Protein AF-A0A938CGU7-F1 (afdb_monomer_lite)

Sequence (55 aa):
MSATEALKKIETTEVQPCKKAALAYSGGLDSSLCVELLR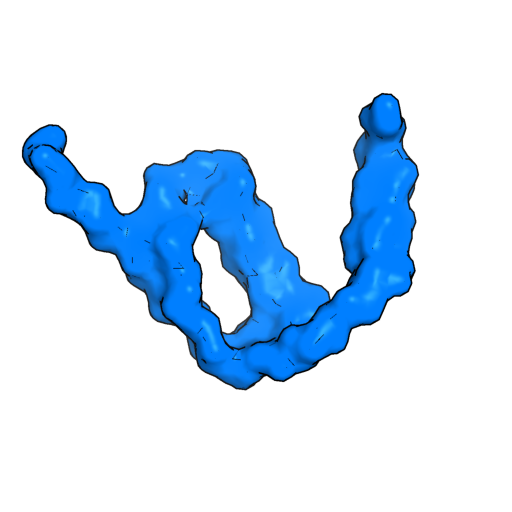RKYGAEEIVAITVDVG

Radius of gyration: 12.91 Å; chains: 1; bounding box: 28×16×37 Å

Secondary structure (DSSP, 8-state):
--HHHHHHHHHHS-----SEEEEE--SSHHHHHHHHHHHHTS--SEEEEE-----

Foldseek 3Di:
DDPVVVVVCLVPDDDAADQEEEAAADPDPVSVVVVVCNVPPNVHPYYHYDYDDPD

pLDDT: mean 96.41, std 3.85, range [72.75, 98.44]

Structure (mmCIF, N/CA/C/O backbone):
data_AF-A0A938CGU7-F1
#
_entry.id   AF-A0A938CGU7-F1
#
loop_
_atom_site.group_PDB
_atom_site.id
_atom_site.type_symbol
_atom_site.label_atom_id
_atom_site.label_alt_id
_atom_site.label_comp_id
_atom_site.label_asym_id
_atom_site.label_entity_id
_atom_site.label_seq_id
_atom_site.pdbx_PDB_ins_code
_atom_site.Cartn_x
_atom_site.Cartn_y
_atom_site.Cartn_z
_atom_site.occupancy
_atom_site.B_iso_or_equiv
_atom_site.auth_seq_id
_atom_site.auth_comp_id
_atom_site.auth_asym_id
_atom_site.auth_atom_id
_atom_site.pdbx_PDB_model_num
ATOM 1 N N . MET A 1 1 ? 11.667 11.994 15.141 1.00 72.75 1 MET A N 1
ATOM 2 C CA . MET A 1 1 ? 10.278 11.500 15.178 1.00 72.75 1 MET A CA 1
ATOM 3 C C . MET A 1 1 ? 10.336 10.042 15.587 1.00 72.75 1 MET A C 1
ATOM 5 O O . MET A 1 1 ? 11.051 9.285 14.942 1.00 72.75 1 MET A O 1
ATOM 9 N N . SER A 1 2 ? 9.705 9.673 16.696 1.00 93.25 2 SER A N 1
ATOM 10 C CA . SER A 1 2 ? 9.659 8.283 17.162 1.00 93.25 2 SER A CA 1
ATOM 11 C C . SER A 1 2 ? 8.625 7.473 16.369 1.00 93.25 2 SER A C 1
ATOM 13 O O . SER A 1 2 ? 7.722 8.040 15.750 1.00 93.25 2 SER A O 1
ATOM 15 N N . ALA A 1 3 ? 8.730 6.140 16.392 1.00 92.56 3 ALA A N 1
ATOM 16 C CA . ALA A 1 3 ? 7.757 5.264 15.731 1.00 92.56 3 ALA A CA 1
ATOM 17 C C . ALA A 1 3 ? 6.326 5.499 16.251 1.00 92.56 3 ALA A C 1
ATOM 19 O O . ALA A 1 3 ? 5.376 5.555 15.475 1.00 92.56 3 ALA A O 1
ATOM 20 N N . THR A 1 4 ? 6.180 5.737 17.555 1.00 96.12 4 THR A N 1
ATOM 21 C CA . THR A 1 4 ? 4.895 6.027 18.203 1.00 96.12 4 THR A CA 1
ATOM 22 C C . THR A 1 4 ? 4.251 7.309 17.670 1.00 96.12 4 THR A C 1
ATOM 24 O O . THR A 1 4 ? 3.048 7.350 17.425 1.00 96.12 4 THR A O 1
ATOM 27 N N . GLU A 1 5 ? 5.045 8.356 17.431 1.00 96.88 5 GLU A N 1
ATOM 28 C CA . GLU A 1 5 ? 4.548 9.605 16.840 1.00 96.88 5 GLU A CA 1
ATOM 29 C C . GLU A 1 5 ? 4.087 9.410 15.391 1.00 96.88 5 GLU A C 1
ATOM 31 O O . GLU A 1 5 ? 3.104 10.021 14.970 1.00 96.88 5 GLU A O 1
ATOM 36 N N . ALA A 1 6 ? 4.775 8.554 14.628 1.00 95.44 6 ALA A N 1
ATOM 37 C CA . ALA A 1 6 ? 4.390 8.219 13.259 1.00 95.44 6 ALA A CA 1
ATOM 38 C C . ALA A 1 6 ? 3.057 7.474 13.210 1.00 95.44 6 ALA A C 1
ATOM 40 O O . ALA A 1 6 ? 2.173 7.856 12.445 1.00 95.44 6 ALA A O 1
ATOM 41 N N . LEU A 1 7 ? 2.885 6.473 14.074 1.00 95.44 7 LEU A N 1
ATOM 42 C CA . LEU A 1 7 ? 1.638 5.716 14.180 1.00 95.44 7 LEU A CA 1
ATOM 43 C C . LEU A 1 7 ? 0.469 6.627 14.556 1.00 95.44 7 LEU A C 1
ATOM 45 O O . LEU A 1 7 ? -0.548 6.626 13.868 1.00 95.44 7 LEU A O 1
ATOM 49 N N . LYS A 1 8 ? 0.658 7.510 15.545 1.00 97.12 8 LYS A N 1
ATOM 50 C CA . LYS A 1 8 ? -0.370 8.482 15.935 1.00 97.12 8 LYS A CA 1
ATOM 51 C C . LYS A 1 8 ? -0.774 9.397 14.775 1.00 97.12 8 LYS A C 1
ATOM 53 O O . LYS A 1 8 ? -1.957 9.682 14.598 1.00 97.12 8 LYS A O 1
ATOM 58 N N . LYS A 1 9 ? 0.182 9.862 13.961 1.00 96.19 9 LYS A N 1
ATOM 59 C CA . LYS A 1 9 ? -0.123 10.661 12.760 1.00 96.19 9 LYS A CA 1
ATOM 60 C C . LYS A 1 9 ? -0.921 9.860 11.735 1.00 96.19 9 LYS A C 1
ATOM 62 O O . LYS A 1 9 ? -1.879 10.385 11.169 1.00 96.19 9 LYS A O 1
ATOM 67 N N . ILE A 1 10 ? -0.549 8.601 11.505 1.00 95.88 10 ILE A N 1
ATOM 68 C CA . ILE A 1 10 ? -1.275 7.715 10.591 1.00 95.88 10 ILE A CA 1
ATOM 69 C C . ILE A 1 10 ? -2.704 7.501 11.094 1.00 95.88 10 ILE A C 1
ATOM 71 O O . ILE A 1 10 ? -3.617 7.611 10.294 1.00 95.88 10 ILE A O 1
ATOM 75 N N . GLU A 1 11 ? -2.935 7.266 12.380 1.00 95.31 11 GLU A N 1
ATOM 76 C CA . GLU A 1 11 ? -4.289 7.051 12.914 1.00 95.31 11 GLU A CA 1
ATOM 77 C C . GLU A 1 11 ? -5.166 8.308 12.849 1.00 95.31 11 GLU A C 1
ATOM 79 O O . GLU A 1 11 ? -6.337 8.228 12.496 1.00 95.31 11 GLU A O 1
ATOM 84 N N . THR A 1 12 ? -4.599 9.475 13.159 1.00 97.06 12 THR A N 1
ATOM 85 C CA . THR A 1 12 ? -5.365 10.730 13.298 1.00 97.06 12 THR A CA 1
ATOM 86 C C . THR A 1 12 ? -5.637 11.454 11.985 1.00 97.06 12 THR A C 1
ATOM 88 O O . THR A 1 12 ? -6.523 12.300 11.925 1.00 97.06 12 THR A O 1
ATOM 91 N N . THR A 1 13 ? -4.878 11.162 10.930 1.00 97.75 13 THR A N 1
ATOM 92 C CA . THR A 1 13 ? -5.055 11.833 9.638 1.00 97.75 13 THR A CA 1
ATOM 93 C C . THR A 1 13 ? -6.332 11.335 8.960 1.00 97.75 13 THR A C 1
ATOM 95 O O . THR A 1 13 ? -6.400 10.159 8.596 1.00 97.75 13 THR A O 1
ATOM 98 N N . GLU A 1 14 ? -7.304 12.218 8.741 1.00 97.06 14 GLU A N 1
ATOM 99 C CA . GLU A 1 14 ? -8.509 11.916 7.963 1.00 97.06 14 GLU A CA 1
ATOM 100 C C . GLU A 1 14 ? -8.153 11.551 6.519 1.00 97.06 14 GLU A C 1
ATOM 102 O O . GLU A 1 14 ? -7.254 12.133 5.909 1.00 97.06 14 GLU A O 1
ATOM 107 N N . VAL A 1 15 ? -8.848 10.555 5.973 1.00 96.62 15 VAL A N 1
ATOM 108 C CA . VAL A 1 15 ? -8.653 10.093 4.598 1.00 96.62 15 VAL A CA 1
ATOM 109 C C . VAL A 1 15 ? -9.996 9.920 3.916 1.00 96.62 15 VAL A C 1
ATOM 111 O O . VAL A 1 15 ? -10.987 9.559 4.547 1.00 96.62 15 VAL A O 1
ATOM 114 N N . GLN A 1 16 ? -10.015 10.130 2.605 1.00 96.38 16 GLN A N 1
ATOM 115 C CA . GLN A 1 16 ? -11.147 9.741 1.781 1.00 96.38 16 GLN A CA 1
ATOM 116 C C . GLN A 1 16 ? -11.062 8.233 1.499 1.00 96.38 16 GLN A C 1
ATOM 118 O O . GLN A 1 16 ? -10.052 7.791 0.944 1.00 96.38 16 GLN A O 1
ATOM 123 N N . PRO A 1 17 ? -12.089 7.435 1.842 1.00 96.31 17 PRO A N 1
ATOM 124 C CA . PRO A 1 17 ? -12.097 6.016 1.516 1.00 96.31 17 PRO A CA 1
ATOM 125 C C . PRO A 1 17 ? -12.080 5.784 0.005 1.00 96.31 17 PRO A C 1
ATOM 127 O O . PRO A 1 17 ? -12.700 6.531 -0.758 1.00 96.31 17 PRO A O 1
ATOM 130 N N . CYS A 1 18 ? -11.425 4.715 -0.433 1.00 96.62 18 CYS A N 1
ATOM 131 C CA . CYS A 1 18 ? -11.440 4.282 -1.825 1.00 96.62 18 CYS A CA 1
ATOM 132 C C . CYS A 1 18 ? -11.750 2.787 -1.892 1.00 96.62 18 CYS A C 1
ATOM 134 O O . CYS A 1 18 ? -11.177 2.009 -1.149 1.00 96.62 18 CYS A O 1
ATOM 136 N N . LY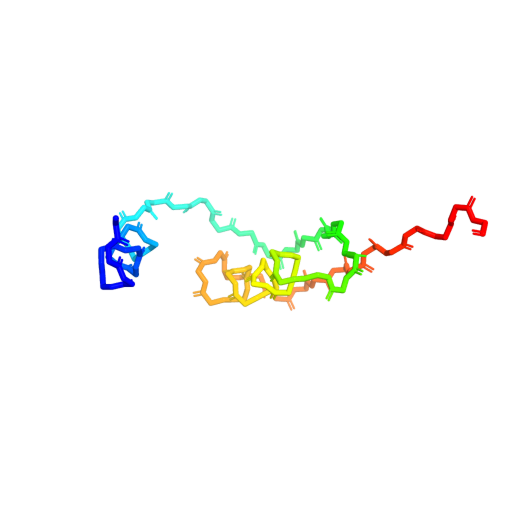S A 1 19 ? -12.660 2.370 -2.783 1.00 97.56 19 LYS A N 1
ATOM 137 C CA . LYS A 1 19 ? -12.989 0.941 -2.957 1.00 97.56 19 LYS A CA 1
ATOM 138 C C . LYS A 1 19 ? -11.960 0.205 -3.810 1.00 97.56 19 LYS A C 1
ATOM 140 O O . LYS A 1 19 ? -11.660 -0.957 -3.554 1.00 97.56 19 LYS A O 1
ATOM 145 N N . LYS A 1 20 ? -11.435 0.891 -4.829 1.00 98.25 20 LYS A N 1
ATOM 146 C CA . LYS A 1 20 ? -10.481 0.358 -5.802 1.00 98.25 20 LYS A CA 1
ATOM 147 C C . LYS A 1 20 ? -9.330 1.334 -6.007 1.00 98.25 20 LYS A C 1
ATOM 149 O O . LYS A 1 20 ? -9.576 2.526 -6.191 1.00 98.25 20 LYS A O 1
ATOM 154 N N . ALA A 1 21 ? -8.099 0.831 -6.002 1.00 98.25 21 ALA A N 1
ATOM 155 C CA . ALA A 1 21 ? -6.895 1.632 -6.201 1.00 98.25 21 ALA A CA 1
ATOM 156 C C . ALA A 1 21 ? -5.921 0.960 -7.178 1.00 98.25 21 ALA A C 1
ATOM 158 O O . ALA A 1 21 ? -5.699 -0.248 -7.116 1.00 98.25 21 ALA A O 1
ATOM 159 N N . ALA A 1 22 ? -5.311 1.760 -8.052 1.00 98.31 22 ALA A N 1
ATOM 160 C CA . ALA A 1 22 ? -4.126 1.379 -8.812 1.00 98.31 22 ALA A CA 1
ATOM 161 C C . ALA A 1 22 ? -2.891 1.902 -8.066 1.00 98.31 22 ALA A C 1
ATOM 163 O O . ALA A 1 22 ? -2.785 3.103 -7.818 1.00 98.31 22 ALA A O 1
ATOM 164 N N . LEU A 1 23 ? -1.983 1.011 -7.675 1.00 98.31 23 LEU A N 1
ATOM 165 C CA . LEU A 1 23 ? -0.816 1.336 -6.858 1.00 98.31 23 LEU A CA 1
ATOM 166 C C . LEU A 1 23 ? 0.460 1.175 -7.679 1.00 98.31 23 LEU A C 1
ATOM 168 O O . LEU A 1 23 ? 0.764 0.069 -8.111 1.00 98.31 23 LEU A O 1
ATOM 172 N N . ALA A 1 24 ? 1.248 2.240 -7.820 1.00 98.31 24 ALA A N 1
ATOM 173 C CA . ALA A 1 24 ? 2.622 2.117 -8.297 1.00 98.31 24 ALA A CA 1
ATOM 174 C C . ALA A 1 24 ? 3.438 1.298 -7.283 1.00 98.31 24 ALA A C 1
ATOM 176 O O . ALA A 1 24 ? 3.618 1.713 -6.136 1.00 98.31 24 ALA A O 1
ATOM 177 N N . TYR A 1 25 ? 3.892 0.117 -7.694 1.00 98.12 25 TYR A N 1
ATOM 178 C CA . TYR A 1 25 ? 4.500 -0.868 -6.811 1.00 98.12 25 TYR A CA 1
ATOM 179 C C . TYR A 1 25 ? 5.883 -1.274 -7.314 1.00 98.12 25 TYR A C 1
ATOM 181 O O . TYR A 1 25 ? 6.013 -1.862 -8.385 1.00 98.12 25 TYR A O 1
ATOM 189 N N . SER A 1 26 ? 6.917 -0.974 -6.528 1.00 96.69 26 SER A N 1
ATOM 190 C CA . SER A 1 26 ? 8.313 -1.313 -6.841 1.00 96.69 26 SER A CA 1
ATOM 191 C C . SER A 1 26 ? 8.859 -2.476 -6.009 1.00 96.69 26 SER A C 1
ATOM 193 O O . SER A 1 26 ? 9.988 -2.901 -6.226 1.00 96.69 26 SER A O 1
ATOM 195 N N . GLY A 1 27 ? 8.101 -2.962 -5.019 1.00 96.12 27 GLY A N 1
ATOM 196 C CA . GLY A 1 27 ? 8.582 -3.930 -4.026 1.00 96.12 27 GLY A CA 1
ATOM 197 C C . GLY A 1 27 ? 9.356 -3.302 -2.860 1.00 96.12 27 GLY A C 1
ATOM 198 O O . GLY A 1 27 ? 9.704 -3.998 -1.909 1.00 96.12 27 GLY A O 1
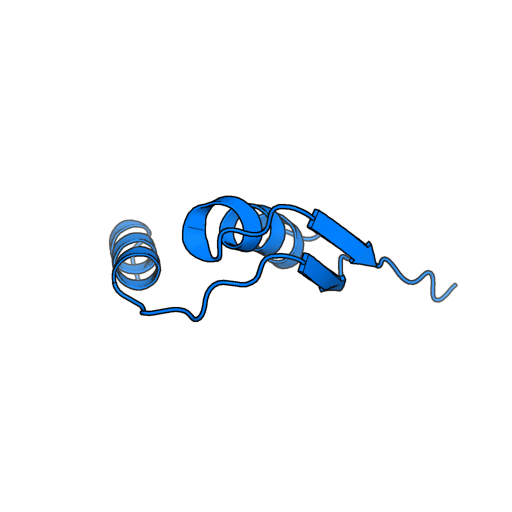ATOM 199 N N . GLY A 1 28 ? 9.594 -1.985 -2.881 1.00 97.75 28 GLY A N 1
ATOM 200 C CA . GLY A 1 28 ? 10.232 -1.264 -1.778 1.00 97.75 28 GLY A CA 1
ATOM 201 C C . GLY A 1 28 ? 9.336 -1.128 -0.541 1.00 97.75 28 GLY A C 1
ATOM 202 O O . GLY A 1 28 ? 8.118 -1.342 -0.609 1.00 97.75 28 GLY A O 1
ATOM 203 N N . LEU A 1 29 ? 9.941 -0.714 0.581 1.00 97.75 29 LEU A N 1
ATOM 204 C CA . LEU A 1 29 ? 9.262 -0.517 1.869 1.00 97.75 29 LEU A CA 1
ATOM 205 C C . LEU A 1 29 ? 8.032 0.387 1.736 1.00 97.75 29 LEU A C 1
ATOM 207 O O . LEU A 1 29 ? 6.949 0.001 2.166 1.00 97.75 29 LEU A O 1
ATOM 211 N N . ASP A 1 30 ? 8.182 1.543 1.089 1.00 97.62 30 ASP A N 1
ATOM 212 C CA . ASP A 1 30 ? 7.104 2.528 0.969 1.00 97.62 30 ASP A CA 1
ATOM 213 C C . ASP A 1 30 ? 5.923 1.970 0.176 1.00 97.62 30 ASP A C 1
ATOM 215 O O . ASP A 1 30 ? 4.782 2.009 0.630 1.00 97.62 30 ASP A O 1
ATOM 219 N N . SER A 1 31 ? 6.196 1.363 -0.983 1.00 97.88 31 SER A N 1
ATOM 220 C CA . SER A 1 31 ? 5.146 0.774 -1.819 1.00 97.88 31 SER A CA 1
ATOM 221 C C . SER A 1 31 ? 4.452 -0.416 -1.146 1.00 97.88 31 SER A C 1
ATOM 223 O O . SER A 1 31 ? 3.251 -0.604 -1.322 1.00 97.88 31 SER A O 1
ATOM 225 N N . SER A 1 32 ? 5.170 -1.175 -0.314 1.00 98.19 32 SER A N 1
ATOM 226 C CA . SER A 1 32 ? 4.599 -2.275 0.472 1.00 98.19 32 SER A CA 1
ATOM 227 C C . SER A 1 32 ? 3.762 -1.766 1.645 1.00 98.19 32 SER A C 1
ATOM 229 O O . SER A 1 32 ? 2.682 -2.293 1.904 1.00 98.19 32 SER A O 1
ATOM 231 N N . LEU A 1 33 ? 4.195 -0.693 2.309 1.00 97.81 33 LEU A N 1
ATOM 232 C CA . LEU A 1 33 ? 3.406 -0.023 3.339 1.00 97.81 33 LEU A CA 1
ATOM 233 C C . LEU A 1 33 ? 2.116 0.571 2.758 1.00 97.81 33 LEU A C 1
ATOM 235 O O . LEU A 1 33 ? 1.059 0.460 3.379 1.00 97.81 33 LEU A O 1
ATOM 239 N N . CYS A 1 34 ? 2.172 1.146 1.554 1.00 97.94 34 CYS A N 1
ATOM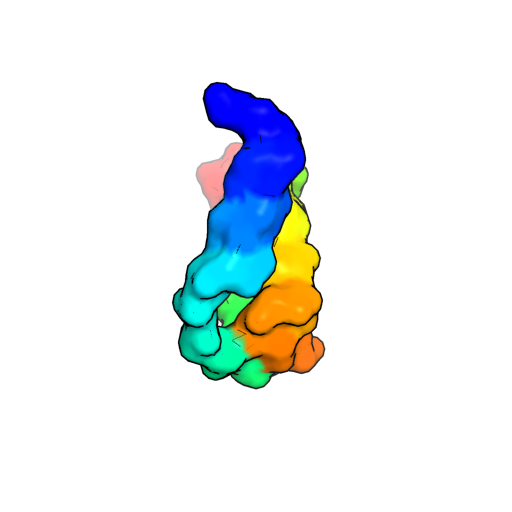 240 C CA . CYS A 1 34 ? 0.994 1.664 0.862 1.00 97.94 34 CYS A CA 1
ATOM 241 C C . CYS A 1 34 ? -0.089 0.596 0.661 1.00 97.94 34 CYS A C 1
ATOM 243 O O . CYS A 1 34 ? -1.265 0.921 0.799 1.00 97.94 34 CYS A O 1
ATOM 245 N N . VAL A 1 35 ? 0.270 -0.671 0.409 1.00 98.00 35 VAL A N 1
ATOM 246 C CA . VAL A 1 35 ? -0.710 -1.772 0.323 1.00 98.00 35 VAL A CA 1
ATOM 247 C C . VAL A 1 35 ? -1.491 -1.911 1.632 1.00 98.00 35 VAL A C 1
ATOM 249 O O . VAL A 1 35 ? -2.721 -1.975 1.619 1.00 98.00 35 VAL A O 1
ATOM 252 N N . GLU A 1 36 ? -0.800 -1.916 2.771 1.00 97.31 36 GLU A N 1
ATOM 253 C CA . GLU A 1 36 ? -1.449 -2.068 4.077 1.00 97.31 36 GLU A CA 1
ATOM 254 C C . GLU A 1 36 ? -2.237 -0.825 4.488 1.00 97.31 36 GLU A C 1
ATOM 256 O O . GLU A 1 36 ? -3.319 -0.951 5.063 1.00 97.31 36 GLU A O 1
ATOM 261 N N . LEU A 1 37 ? -1.757 0.371 4.144 1.00 97.94 37 LEU A N 1
ATOM 262 C CA . LEU A 1 37 ? -2.524 1.597 4.348 1.00 97.94 37 LEU A CA 1
ATOM 263 C C . LEU A 1 37 ? -3.799 1.590 3.502 1.00 97.94 37 LEU A C 1
ATOM 265 O O . LEU A 1 37 ? -4.870 1.869 4.039 1.00 97.94 37 LEU A O 1
ATOM 269 N N . LEU A 1 38 ? -3.718 1.222 2.220 1.00 98.25 38 LEU A N 1
ATOM 270 C CA . LEU A 1 38 ? -4.884 1.138 1.341 1.00 98.25 38 LEU A CA 1
ATOM 271 C C . LEU A 1 38 ? -5.937 0.173 1.898 1.00 98.25 38 LEU A C 1
ATOM 273 O O . LEU A 1 38 ? -7.105 0.539 1.975 1.00 98.25 38 LEU A O 1
ATOM 277 N N . ARG A 1 39 ? -5.522 -1.007 2.375 1.00 97.06 39 ARG A N 1
ATOM 278 C CA . ARG A 1 39 ? -6.424 -1.997 2.988 1.00 97.06 39 ARG A CA 1
ATOM 279 C C . ARG A 1 39 ? -7.034 -1.513 4.300 1.00 97.06 39 ARG A C 1
ATOM 281 O O . ARG A 1 39 ? -8.248 -1.536 4.465 1.00 97.06 39 ARG A O 1
ATOM 288 N N . ARG A 1 40 ? -6.193 -1.108 5.257 1.00 96.88 40 ARG A N 1
ATOM 289 C CA . ARG A 1 40 ? -6.612 -0.906 6.657 1.00 96.88 40 ARG A CA 1
ATOM 290 C C . ARG A 1 40 ? -7.146 0.490 6.932 1.00 96.88 40 ARG A C 1
ATOM 292 O O . ARG A 1 40 ? -8.018 0.644 7.778 1.00 96.88 40 ARG A O 1
ATOM 299 N N . LYS A 1 41 ? -6.593 1.501 6.262 1.00 97.25 41 LYS A N 1
ATOM 300 C CA . LYS A 1 41 ? -6.914 2.905 6.518 1.00 97.25 41 LYS A CA 1
ATOM 301 C C . LYS A 1 41 ? -7.846 3.495 5.464 1.00 97.25 41 LYS A C 1
ATOM 303 O O . LYS A 1 41 ? -8.782 4.198 5.823 1.00 97.25 41 LYS A O 1
ATOM 308 N N . TYR A 1 42 ? -7.603 3.212 4.184 1.00 97.81 42 TYR A N 1
ATOM 309 C CA . TYR A 1 42 ? -8.431 3.743 3.092 1.00 97.81 42 TYR A CA 1
ATOM 310 C C . TYR A 1 42 ? -9.602 2.822 2.709 1.00 97.81 42 TYR A C 1
ATOM 312 O O . TYR A 1 42 ? -10.477 3.248 1.959 1.00 97.81 42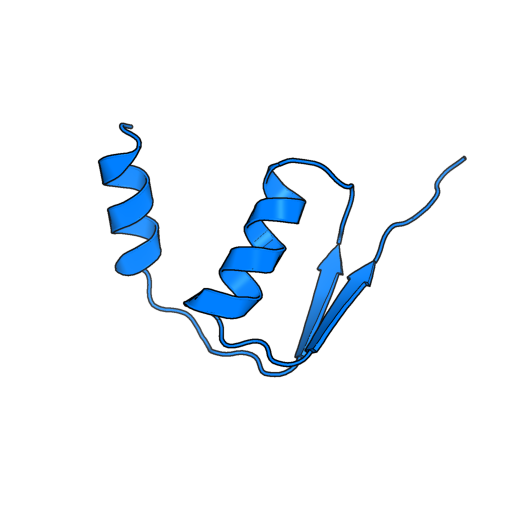 TYR A O 1
ATOM 320 N N . GLY A 1 43 ? -9.654 1.594 3.238 1.00 97.38 43 GLY A N 1
ATOM 321 C CA . GLY A 1 43 ? -10.768 0.666 3.026 1.00 97.38 43 GLY A CA 1
ATOM 322 C C . GLY A 1 43 ? -10.852 0.090 1.611 1.00 97.38 43 GLY A C 1
ATOM 323 O O . GLY A 1 43 ? -11.945 -0.236 1.156 1.00 97.38 43 GLY A O 1
ATOM 324 N N . ALA A 1 44 ? -9.720 -0.022 0.911 1.00 98.25 44 ALA A N 1
ATOM 325 C CA . ALA A 1 44 ? -9.670 -0.591 -0.429 1.00 98.25 44 ALA A CA 1
ATOM 326 C C . ALA A 1 44 ? -9.960 -2.094 -0.414 1.00 98.25 44 ALA A C 1
ATOM 328 O O . ALA A 1 44 ? -9.266 -2.872 0.243 1.00 98.25 44 ALA A O 1
ATOM 329 N N . GLU A 1 45 ? -10.963 -2.489 -1.194 1.00 97.94 45 GLU A N 1
ATOM 330 C CA . GLU A 1 45 ? -11.357 -3.879 -1.427 1.00 97.94 45 GLU A CA 1
ATOM 331 C C . GLU A 1 45 ? -10.548 -4.482 -2.584 1.00 97.94 45 GLU A C 1
ATOM 333 O O . GLU A 1 45 ? -10.154 -5.647 -2.536 1.00 97.94 45 GLU A O 1
ATOM 338 N N . GLU A 1 46 ? -10.242 -3.675 -3.605 1.00 98.31 46 GLU A N 1
ATOM 339 C CA . GLU A 1 46 ? -9.454 -4.087 -4.766 1.00 98.31 46 GLU A CA 1
ATOM 340 C C . GLU A 1 46 ? -8.220 -3.191 -4.944 1.00 98.31 46 GLU A C 1
ATOM 342 O O . GLU A 1 46 ? -8.320 -1.971 -5.092 1.00 98.31 46 GLU A O 1
ATOM 347 N N . ILE A 1 47 ? -7.033 -3.799 -4.959 1.00 98.44 47 ILE A N 1
ATOM 348 C CA . ILE A 1 47 ? -5.761 -3.097 -5.158 1.00 98.44 47 ILE A CA 1
ATOM 349 C C . ILE A 1 47 ? -5.048 -3.732 -6.347 1.00 98.44 47 ILE A C 1
ATOM 351 O O . ILE A 1 47 ? -4.646 -4.893 -6.288 1.00 98.44 47 ILE A O 1
ATOM 355 N N . VAL A 1 48 ? -4.868 -2.957 -7.412 1.00 98.44 48 VAL A N 1
ATOM 356 C CA . VAL A 1 48 ? -4.110 -3.358 -8.598 1.00 98.44 48 VAL A CA 1
ATOM 357 C C . VAL A 1 48 ? -2.697 -2.803 -8.460 1.00 98.44 48 VAL A C 1
ATOM 359 O O . VAL A 1 48 ? -2.468 -1.614 -8.675 1.00 98.44 48 VAL A O 1
ATOM 362 N N . ALA A 1 49 ? -1.753 -3.652 -8.056 1.00 98.00 49 ALA A N 1
ATOM 363 C CA . ALA A 1 49 ? -0.341 -3.291 -8.014 1.00 98.00 49 ALA A CA 1
ATOM 364 C C . ALA A 1 49 ? 0.226 -3.241 -9.440 1.00 98.00 49 ALA A C 1
ATOM 366 O O . ALA A 1 49 ? 0.125 -4.208 -10.193 1.00 98.00 49 ALA A O 1
ATOM 367 N N . ILE A 1 50 ? 0.810 -2.104 -9.804 1.00 98.38 50 ILE A N 1
ATOM 368 C CA . ILE A 1 50 ? 1.414 -1.843 -11.105 1.00 98.38 50 ILE A CA 1
ATOM 369 C C . ILE A 1 50 ? 2.917 -1.736 -10.899 1.00 98.38 50 ILE A C 1
ATOM 371 O O . ILE A 1 50 ? 3.415 -0.748 -10.357 1.00 98.38 50 ILE A O 1
ATOM 375 N N . THR A 1 51 ? 3.629 -2.753 -11.360 1.00 97.19 51 THR A N 1
ATOM 376 C CA . THR A 1 51 ? 5.083 -2.734 -11.483 1.00 97.19 51 THR A CA 1
ATOM 377 C C . THR A 1 51 ? 5.424 -2.540 -12.950 1.00 97.19 51 THR A C 1
ATOM 379 O O . THR A 1 51 ? 4.846 -3.198 -13.814 1.00 97.19 51 THR A O 1
ATOM 382 N N . VAL A 1 52 ? 6.334 -1.611 -13.231 1.00 96.88 52 VAL A N 1
ATOM 383 C CA . VAL A 1 52 ? 6.809 -1.337 -14.587 1.00 96.88 52 VAL A CA 1
ATOM 384 C C . VAL A 1 52 ? 8.234 -1.848 -14.686 1.00 96.88 52 VAL A C 1
ATOM 386 O O . VAL A 1 52 ? 9.094 -1.421 -13.918 1.00 96.88 52 VAL A O 1
ATOM 389 N N . ASP A 1 53 ? 8.457 -2.759 -15.623 1.00 94.88 53 ASP A N 1
ATOM 390 C CA . ASP A 1 53 ? 9.796 -3.111 -16.071 1.00 94.88 53 ASP A CA 1
ATOM 391 C C . ASP A 1 53 ? 10.292 -2.028 -17.036 1.00 94.88 53 ASP A C 1
ATOM 393 O O . ASP A 1 53 ? 9.580 -1.636 -17.964 1.00 94.88 53 ASP A O 1
ATOM 397 N N . VAL A 1 54 ? 11.487 -1.508 -16.776 1.00 94.12 54 VAL A N 1
ATOM 398 C CA . VAL A 1 54 ? 12.123 -0.454 -17.573 1.00 94.12 54 VAL A CA 1
ATOM 399 C C . VAL A 1 54 ? 13.384 -0.945 -18.295 1.00 94.12 54 VAL A C 1
ATOM 401 O O . VAL A 1 54 ? 14.012 -0.135 -18.981 1.00 94.12 54 VAL A O 1
ATOM 404 N N . GLY A 1 55 ? 13.730 -2.238 -18.180 1.00 84.44 55 GLY A N 1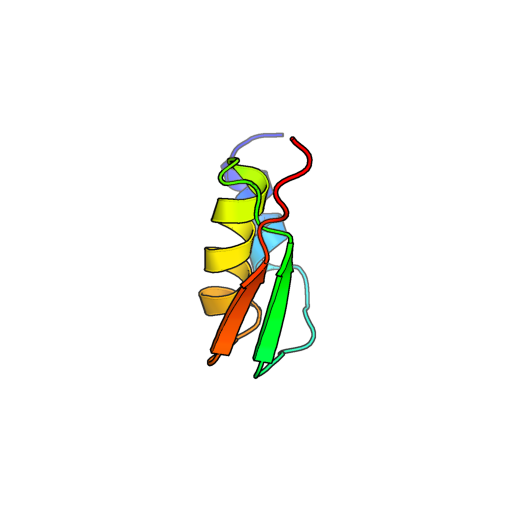
ATOM 405 C CA . GLY A 1 55 ? 14.916 -2.859 -18.786 1.00 84.44 55 GLY A CA 1
ATOM 406 C C . GLY A 1 55 ? 15.757 -3.666 -17.807 1.00 84.44 55 GLY A C 1
ATOM 407 O O . GLY A 1 55 ? 16.199 -3.076 -16.794 1.00 84.44 55 GLY A O 1
#